Protein AF-A0A409V8U7-F1 (afdb_monomer_lite)

Secondary structure (DSSP, 8-state):
-PPP------GGGEEEEEEEEETTEEEEEEEEESS-EEEE---TTHHHHHHHHHHHHHHHHHHHHHHTT----TT------

Organism: Mytilus galloprovincialis (NCBI:txid29158)

Structure (mmCIF, N/CA/C/O backbone):
data_AF-A0A409V8U7-F1
#
_entry.id   AF-A0A409V8U7-F1
#
loop_
_atom_site.group_PDB
_atom_site.id
_atom_site.type_symbol
_atom_site.label_atom_id
_atom_site.label_alt_id
_atom_site.label_comp_id
_atom_site.label_asym_id
_atom_site.label_entity_id
_atom_site.label_seq_id
_atom_site.pdbx_PDB_ins_code
_atom_site.Cartn_x
_atom_site.Cartn_y
_atom_site.Cartn_z
_atom_site.occupancy
_atom_site.B_iso_or_equiv
_atom_site.auth_seq_id
_atom_site.auth_comp_id
_atom_site.auth_asym_id
_atom_site.auth_atom_id
_atom_site.pdbx_PDB_model_num
ATOM 1 N N . MET A 1 1 ? -5.356 -5.992 -30.368 1.00 55.62 1 MET A N 1
ATOM 2 C CA . MET A 1 1 ? -6.583 -6.059 -29.546 1.00 55.62 1 MET A CA 1
ATOM 3 C C . MET A 1 1 ? -6.194 -5.771 -28.106 1.00 55.62 1 MET A C 1
ATOM 5 O O . MET A 1 1 ? -5.547 -6.612 -27.500 1.00 55.62 1 MET A O 1
ATOM 9 N N . GLY A 1 2 ? -6.464 -4.564 -27.605 1.00 73.19 2 GLY A N 1
ATOM 10 C CA . GLY A 1 2 ? -6.121 -4.194 -26.230 1.00 73.19 2 GLY A CA 1
ATOM 11 C C . GLY A 1 2 ? -7.223 -4.645 -25.281 1.00 73.19 2 GLY A C 1
ATOM 12 O O . GLY A 1 2 ? -8.367 -4.238 -25.456 1.00 73.19 2 GLY A O 1
ATOM 13 N N . ARG A 1 3 ? -6.899 -5.510 -24.318 1.00 84.19 3 ARG A N 1
ATOM 14 C CA . ARG A 1 3 ? -7.769 -5.762 -23.164 1.00 84.19 3 ARG A CA 1
ATOM 15 C C . ARG A 1 3 ? -7.350 -4.791 -22.072 1.00 84.19 3 ARG A C 1
ATOM 17 O O . ARG A 1 3 ? -6.215 -4.851 -21.612 1.00 84.19 3 ARG A O 1
ATOM 24 N N . GLU A 1 4 ? -8.249 -3.894 -21.700 1.00 89.56 4 GLU A N 1
ATOM 25 C CA . GLU A 1 4 ? -8.076 -3.037 -20.534 1.00 89.56 4 GLU A CA 1
ATOM 26 C C . GLU A 1 4 ? -8.589 -3.775 -19.295 1.00 89.56 4 GLU A C 1
ATOM 28 O O . GLU A 1 4 ? -9.631 -4.432 -19.336 1.00 89.56 4 GLU A O 1
ATOM 33 N N . ALA A 1 5 ? -7.846 -3.676 -18.197 1.00 89.75 5 ALA A N 1
ATOM 34 C CA . ALA A 1 5 ? -8.270 -4.141 -16.888 1.00 89.75 5 ALA A CA 1
ATOM 35 C C . ALA A 1 5 ? -8.199 -2.963 -15.917 1.00 89.75 5 ALA A C 1
ATOM 37 O O . ALA A 1 5 ? -7.236 -2.197 -15.933 1.00 89.75 5 ALA A O 1
ATOM 38 N N . LYS A 1 6 ? -9.213 -2.832 -15.061 1.00 92.75 6 LYS A N 1
ATOM 39 C CA . LYS A 1 6 ? -9.286 -1.791 -14.036 1.00 92.75 6 LYS A CA 1
ATOM 40 C C . LYS A 1 6 ? -9.437 -2.439 -12.668 1.00 92.75 6 LYS A C 1
ATOM 42 O O . LYS A 1 6 ? -10.272 -3.321 -12.494 1.00 92.75 6 LYS A O 1
ATOM 47 N N . VAL A 1 7 ? -8.657 -1.961 -11.704 1.00 93.81 7 VAL A N 1
ATOM 48 C CA . VAL A 1 7 ? -8.722 -2.368 -10.299 1.00 93.81 7 VAL A CA 1
ATOM 49 C C . VAL A 1 7 ? -8.886 -1.125 -9.427 1.00 93.81 7 VAL A C 1
ATOM 51 O O . VAL A 1 7 ? -8.269 -0.094 -9.688 1.00 93.81 7 VAL A O 1
ATOM 54 N N . ILE A 1 8 ? -9.755 -1.203 -8.421 1.00 94.81 8 ILE A N 1
ATOM 55 C CA . ILE A 1 8 ? -9.978 -0.140 -7.437 1.00 94.81 8 ILE A CA 1
ATOM 56 C C . ILE A 1 8 ? -9.810 -0.778 -6.060 1.00 94.81 8 ILE A C 1
ATOM 58 O O . ILE A 1 8 ? -10.535 -1.709 -5.731 1.00 94.81 8 ILE A O 1
ATOM 62 N N . ILE A 1 9 ? -8.852 -0.285 -5.275 1.00 95.06 9 ILE A N 1
ATOM 63 C CA . ILE A 1 9 ? -8.548 -0.774 -3.924 1.00 95.06 9 ILE A CA 1
ATOM 64 C C . ILE A 1 9 ? -8.614 0.426 -2.985 1.00 95.06 9 ILE A C 1
ATOM 66 O O . ILE A 1 9 ? -7.990 1.454 -3.257 1.00 95.06 9 ILE A O 1
ATOM 70 N N . ARG A 1 10 ? -9.367 0.318 -1.885 1.00 94.50 10 ARG A N 1
ATOM 71 C CA . ARG A 1 10 ? -9.351 1.353 -0.845 1.00 94.50 10 ARG A CA 1
ATOM 72 C C . ARG A 1 10 ? -8.085 1.203 -0.011 1.00 94.50 10 ARG A C 1
ATOM 74 O O . ARG A 1 10 ? -7.708 0.094 0.352 1.00 94.50 10 ARG A O 1
ATOM 81 N N . TRP A 1 11 ? -7.477 2.323 0.367 1.00 95.12 11 TRP A N 1
ATOM 82 C CA . TRP A 1 11 ? -6.284 2.332 1.222 1.00 95.12 11 TRP A CA 1
ATOM 83 C C . TRP A 1 11 ? -6.504 1.639 2.573 1.00 95.12 11 TRP A C 1
ATOM 85 O O . TRP A 1 11 ? -5.590 1.001 3.081 1.00 95.12 11 TRP A O 1
ATOM 95 N N . THR A 1 12 ? -7.722 1.699 3.115 1.00 93.56 12 THR A N 1
ATOM 96 C CA . THR A 1 12 ? -8.125 1.010 4.354 1.00 93.56 12 THR A CA 1
ATOM 97 C C . THR A 1 12 ? -8.249 -0.509 4.214 1.00 93.56 12 THR A C 1
ATOM 99 O O . THR A 1 12 ? -8.264 -1.211 5.222 1.00 93.56 12 THR A O 1
ATOM 102 N N . ASP A 1 13 ? -8.35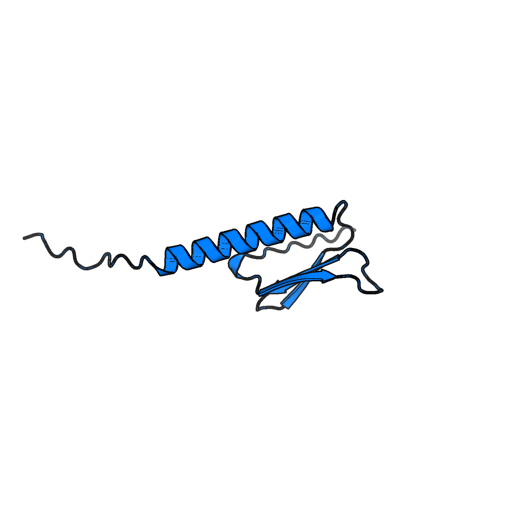9 -1.032 2.989 1.00 94.50 13 ASP A N 1
ATOM 103 C CA . ASP A 1 13 ? -8.476 -2.475 2.739 1.00 94.50 13 ASP A CA 1
ATOM 104 C C . ASP A 1 13 ? -7.107 -3.152 2.580 1.00 94.50 13 ASP A C 1
ATOM 106 O O . ASP A 1 13 ? -7.023 -4.384 2.561 1.00 94.50 13 ASP A O 1
ATOM 110 N N . ILE A 1 14 ? -6.037 -2.359 2.462 1.00 95.81 14 ILE A N 1
ATOM 111 C CA . ILE A 1 14 ? -4.668 -2.854 2.348 1.00 95.81 14 ILE A CA 1
ATOM 112 C C . ILE A 1 14 ? -4.214 -3.367 3.713 1.00 95.81 14 ILE A C 1
ATOM 114 O O . ILE A 1 14 ? -4.149 -2.626 4.690 1.00 95.81 14 ILE A O 1
ATOM 118 N N . THR A 1 15 ? -3.868 -4.648 3.770 1.00 95.25 15 THR A N 1
ATOM 119 C CA . THR A 1 15 ? -3.373 -5.310 4.982 1.00 95.25 15 THR A CA 1
ATOM 120 C C . THR A 1 15 ? -1.852 -5.411 5.000 1.00 95.25 15 THR A C 1
ATOM 122 O O . THR A 1 15 ? -1.260 -5.479 6.077 1.00 95.25 15 THR A O 1
ATOM 125 N N . LYS A 1 16 ? -1.207 -5.412 3.826 1.00 95.56 16 LYS A N 1
ATOM 126 C CA . LYS A 1 16 ? 0.253 -5.466 3.697 1.00 95.56 16 LYS A CA 1
ATOM 127 C C . LYS A 1 16 ? 0.722 -4.820 2.393 1.00 95.56 16 LYS A C 1
ATOM 129 O O . LYS A 1 16 ? 0.119 -5.035 1.341 1.00 95.56 16 LYS A O 1
ATOM 134 N N . LEU A 1 17 ? 1.823 -4.077 2.471 1.00 95.81 17 LEU A N 1
ATOM 135 C CA . LEU A 1 17 ? 2.586 -3.586 1.324 1.00 95.81 17 LEU A CA 1
ATOM 136 C C . LEU A 1 17 ? 3.992 -4.174 1.392 1.00 95.81 17 LEU A C 1
ATOM 138 O O . LEU A 1 17 ? 4.649 -4.083 2.426 1.00 95.81 17 LEU A O 1
ATOM 142 N N . GLU A 1 18 ? 4.455 -4.772 0.297 1.00 94.00 18 GLU A N 1
ATOM 143 C CA . GLU A 1 18 ? 5.813 -5.314 0.196 1.00 94.00 18 GLU A CA 1
ATOM 144 C C . GLU A 1 18 ? 6.468 -4.916 -1.124 1.00 94.00 18 GLU A C 1
ATOM 146 O O . GLU A 1 18 ? 5.812 -4.852 -2.166 1.00 94.00 18 GLU A O 1
ATOM 151 N N . VAL A 1 19 ? 7.783 -4.702 -1.093 1.00 88.94 19 VAL A N 1
ATOM 152 C CA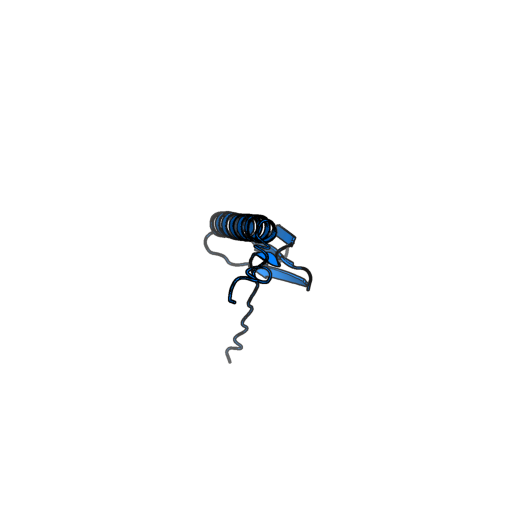 . VAL A 1 19 ? 8.588 -4.655 -2.315 1.00 88.94 19 VAL A CA 1
ATOM 153 C C . VAL A 1 19 ? 8.845 -6.098 -2.739 1.00 88.94 19 VAL A C 1
ATOM 155 O O . VAL A 1 19 ? 9.549 -6.848 -2.064 1.00 88.94 19 VAL A O 1
ATOM 158 N N . GLY A 1 20 ? 8.218 -6.508 -3.834 1.00 80.31 20 GLY A N 1
ATOM 159 C CA . GLY A 1 20 ? 8.385 -7.823 -4.422 1.00 80.31 20 GLY A CA 1
ATOM 160 C C . GLY A 1 20 ? 9.646 -7.871 -5.277 1.00 80.31 20 GLY A C 1
ATOM 161 O O . GLY A 1 20 ? 9.774 -7.137 -6.256 1.00 80.31 20 GLY A O 1
ATOM 162 N N . ASN A 1 21 ? 10.551 -8.785 -4.938 1.00 71.25 21 ASN A N 1
ATOM 163 C CA . ASN A 1 21 ? 11.720 -9.111 -5.752 1.00 71.25 21 ASN A CA 1
ATOM 164 C C . ASN A 1 21 ? 11.679 -10.585 -6.178 1.00 71.25 21 ASN A C 1
ATOM 166 O O . ASN A 1 21 ? 12.605 -11.359 -5.933 1.00 71.25 21 ASN A O 1
ATOM 170 N N . ASN A 1 22 ? 10.547 -11.006 -6.744 1.00 70.62 22 ASN A N 1
ATOM 171 C CA . ASN A 1 22 ? 10.392 -12.372 -7.233 1.00 70.62 22 ASN A CA 1
ATOM 172 C C . ASN A 1 22 ? 11.064 -12.512 -8.602 1.00 70.62 22 ASN A C 1
ATOM 174 O O . ASN A 1 22 ? 11.031 -11.590 -9.409 1.00 70.62 22 ASN A O 1
ATOM 178 N N . MET A 1 23 ? 11.592 -13.703 -8.897 1.00 71.62 23 MET A N 1
ATOM 179 C CA . MET A 1 23 ? 12.314 -14.004 -10.146 1.00 71.62 23 MET A CA 1
ATOM 180 C C . MET A 1 23 ? 11.535 -13.634 -11.424 1.00 71.62 23 MET A C 1
ATOM 182 O O . MET A 1 23 ? 12.141 -13.315 -12.440 1.00 71.62 23 MET A O 1
ATOM 186 N N . LEU A 1 24 ? 10.198 -13.665 -11.373 1.00 71.94 24 LEU A N 1
ATOM 187 C CA . LEU A 1 24 ? 9.320 -13.311 -12.494 1.00 71.94 24 LEU A CA 1
ATOM 188 C C . LEU A 1 24 ? 9.029 -11.804 -12.602 1.00 71.94 24 LEU A C 1
ATOM 190 O O . LEU A 1 24 ? 8.733 -11.326 -13.693 1.00 71.94 24 LEU A O 1
ATOM 194 N N . PHE A 1 25 ? 9.103 -11.061 -11.492 1.00 72.75 25 PHE A N 1
ATOM 195 C CA . PHE A 1 25 ? 8.722 -9.647 -11.409 1.00 72.75 25 PHE A CA 1
ATOM 196 C C . PHE A 1 25 ? 9.721 -8.876 -10.532 1.00 72.75 25 PHE A C 1
ATOM 198 O O . PHE A 1 25 ? 9.437 -8.623 -9.353 1.00 72.75 25 PHE A O 1
ATOM 205 N N . PRO A 1 26 ? 10.895 -8.518 -11.083 1.00 73.69 26 PRO A N 1
ATOM 206 C CA . PRO A 1 26 ? 11.835 -7.651 -10.387 1.00 73.69 26 PRO A CA 1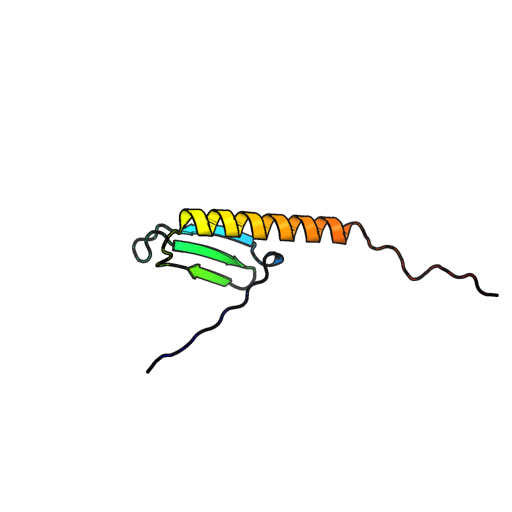
ATOM 207 C C . PRO A 1 26 ? 11.199 -6.272 -10.161 1.00 73.69 26 PRO A C 1
ATOM 209 O O . PRO A 1 26 ? 10.408 -5.805 -10.984 1.00 73.69 26 PRO A O 1
ATOM 212 N N . ASP A 1 27 ? 11.532 -5.639 -9.037 1.00 82.06 27 ASP A N 1
ATOM 213 C CA . ASP A 1 27 ? 11.064 -4.297 -8.663 1.00 82.06 27 ASP A CA 1
ATOM 214 C C . ASP A 1 27 ? 9.535 -4.122 -8.707 1.00 82.06 27 ASP A C 1
ATOM 216 O O . ASP A 1 27 ? 9.004 -3.118 -9.197 1.00 82.06 27 ASP A O 1
ATOM 220 N N . SER A 1 28 ? 8.810 -5.112 -8.185 1.00 91.06 28 SER A N 1
ATOM 221 C CA . SER A 1 28 ? 7.353 -5.058 -8.065 1.00 91.06 28 SER A CA 1
ATOM 222 C C . SER A 1 28 ? 6.905 -4.533 -6.703 1.00 91.06 28 SER A C 1
ATOM 224 O O . SER A 1 28 ? 7.629 -4.595 -5.712 1.00 91.06 28 SER A O 1
ATOM 226 N N . VAL A 1 29 ? 5.681 -4.019 -6.636 1.00 93.81 29 VAL A N 1
ATOM 227 C CA . VAL A 1 29 ? 4.984 -3.736 -5.380 1.00 93.81 29 VAL A CA 1
ATOM 228 C C . VAL A 1 29 ? 3.862 -4.750 -5.228 1.00 93.81 29 VAL A C 1
ATOM 230 O O . VAL A 1 29 ? 2.970 -4.833 -6.076 1.00 93.81 29 VAL A O 1
ATOM 233 N N . LYS A 1 30 ? 3.917 -5.528 -4.147 1.00 94.25 30 LYS A N 1
ATOM 234 C CA . LYS A 1 30 ? 2.863 -6.456 -3.751 1.00 94.25 30 LYS A CA 1
ATOM 235 C C . LYS A 1 30 ? 1.919 -5.750 -2.782 1.00 94.25 30 LYS A C 1
ATOM 237 O O . LYS A 1 30 ? 2.340 -5.278 -1.726 1.00 94.25 30 LYS A O 1
ATOM 242 N N . VAL A 1 31 ? 0.643 -5.712 -3.146 1.00 95.75 31 VAL A N 1
ATOM 243 C CA . VAL A 1 31 ? -0.451 -5.183 -2.332 1.00 95.75 31 VAL A CA 1
ATOM 244 C C . VAL A 1 31 ? -1.318 -6.353 -1.893 1.00 95.75 31 VAL A C 1
ATOM 246 O O . VAL A 1 31 ? -1.984 -6.978 -2.718 1.00 95.75 31 VAL A O 1
ATOM 249 N N . THR A 1 32 ? -1.325 -6.648 -0.598 1.00 96.75 32 THR A N 1
ATOM 250 C CA . THR A 1 32 ? -2.237 -7.637 -0.018 1.00 96.75 32 THR A CA 1
ATOM 251 C C . THR A 1 32 ? -3.447 -6.915 0.556 1.00 96.75 32 THR A C 1
ATOM 253 O O . THR A 1 32 ? -3.321 -5.937 1.294 1.00 96.75 32 THR A O 1
ATOM 256 N N . THR A 1 33 ? -4.625 -7.413 0.206 1.00 96.44 33 THR A N 1
ATOM 257 C CA . THR A 1 33 ? -5.920 -6.989 0.740 1.00 96.44 33 THR A CA 1
ATOM 258 C C . THR A 1 33 ? -6.586 -8.172 1.440 1.00 96.44 33 THR A C 1
ATOM 260 O O . THR A 1 33 ? -6.062 -9.287 1.435 1.00 96.44 33 THR A O 1
ATOM 263 N N . ARG A 1 34 ? -7.767 -7.962 2.025 1.00 92.62 34 ARG A N 1
ATOM 264 C CA . ARG A 1 34 ? -8.574 -9.060 2.589 1.00 92.62 34 ARG A CA 1
ATOM 265 C C . ARG A 1 34 ? -9.108 -10.031 1.529 1.00 92.62 34 ARG A C 1
ATOM 267 O O . ARG A 1 34 ? -9.407 -11.171 1.861 1.00 92.62 34 ARG A O 1
ATOM 274 N N . GLU A 1 35 ? -9.235 -9.578 0.283 1.00 93.62 35 GLU A N 1
ATOM 275 C CA . GLU A 1 35 ? -9.860 -10.332 -0.813 1.00 93.62 35 GLU A CA 1
ATOM 276 C C . GLU A 1 35 ? -8.837 -10.999 -1.742 1.00 93.62 35 GLU A C 1
ATOM 278 O O . GLU A 1 35 ? -9.192 -11.859 -2.544 1.00 93.62 35 GLU A O 1
ATOM 283 N N . GLY A 1 36 ? -7.558 -10.630 -1.633 1.00 95.00 36 GLY A N 1
ATOM 284 C CA . GLY A 1 36 ? -6.502 -11.196 -2.461 1.00 95.00 36 GLY A CA 1
ATOM 285 C C . GLY A 1 36 ? -5.253 -10.329 -2.550 1.00 95.00 36 GLY A C 1
ATOM 286 O O . GLY A 1 36 ? -5.087 -9.345 -1.822 1.00 95.00 36 GLY A O 1
ATOM 287 N N . GLU A 1 37 ? -4.371 -10.713 -3.468 1.00 94.81 37 GLU A N 1
ATOM 288 C CA . GLU A 1 37 ? -3.062 -10.098 -3.677 1.00 94.81 37 GLU A CA 1
ATOM 289 C C . GLU A 1 37 ? -2.949 -9.521 -5.089 1.00 94.81 37 GLU A C 1
ATOM 291 O O . GLU A 1 37 ? -3.340 -10.154 -6.070 1.00 94.81 37 GLU A O 1
ATOM 296 N N . PHE A 1 38 ? -2.369 -8.329 -5.188 1.00 93.88 38 PHE A N 1
ATOM 297 C CA . PHE A 1 38 ? -2.130 -7.630 -6.443 1.00 93.88 38 PHE A CA 1
ATOM 298 C C . PHE A 1 38 ? -0.645 -7.321 -6.582 1.00 93.88 38 PHE A C 1
ATOM 300 O O . PHE A 1 38 ? 0.002 -6.886 -5.629 1.00 93.88 38 PHE A O 1
ATOM 307 N N . TYR A 1 39 ? -0.113 -7.520 -7.784 1.00 92.69 39 TYR A N 1
ATOM 308 C CA . TYR A 1 39 ? 1.290 -7.286 -8.098 1.00 92.69 39 TYR A CA 1
ATOM 309 C C . TYR A 1 3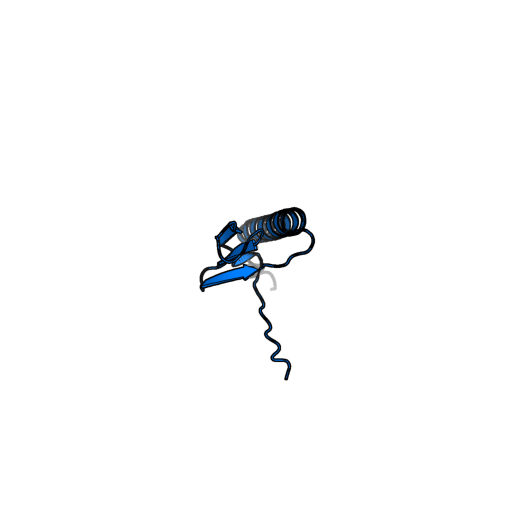9 ? 1.390 -6.196 -9.157 1.00 92.69 39 TYR A C 1
ATOM 311 O O . TYR A 1 39 ? 0.916 -6.366 -10.280 1.00 92.69 39 TYR A O 1
ATOM 319 N N . PHE A 1 40 ? 2.018 -5.080 -8.797 1.00 92.50 40 PHE A N 1
ATOM 320 C CA . PHE A 1 40 ? 2.292 -3.975 -9.706 1.00 92.50 40 PHE A CA 1
ATOM 321 C C . PHE A 1 40 ? 3.778 -3.986 -10.064 1.00 92.50 40 PHE A C 1
ATOM 323 O O . PHE A 1 40 ? 4.625 -3.690 -9.227 1.00 92.50 40 PHE A O 1
ATOM 330 N N . SER A 1 41 ? 4.101 -4.351 -11.302 1.00 90.31 41 SER A N 1
ATOM 331 C CA . SER A 1 41 ? 5.466 -4.374 -11.846 1.00 90.31 41 SER A CA 1
ATOM 332 C C . SER A 1 41 ? 5.651 -3.311 -12.933 1.00 90.31 41 SER A C 1
ATOM 334 O O . SER A 1 41 ? 4.693 -2.643 -13.316 1.00 90.31 41 SER A O 1
ATOM 336 N N . MET A 1 42 ? 6.871 -3.179 -13.468 1.00 89.44 42 MET A N 1
ATOM 337 C CA . MET A 1 42 ? 7.211 -2.203 -14.523 1.00 89.44 42 MET A CA 1
ATOM 338 C C . MET A 1 42 ? 6.929 -0.741 -14.132 1.00 89.44 42 MET A C 1
ATOM 340 O O . MET A 1 42 ? 6.725 0.123 -14.984 1.00 89.44 42 MET A O 1
ATOM 344 N N . LEU A 1 43 ? 6.932 -0.448 -12.831 1.00 89.25 43 LEU A N 1
ATOM 345 C CA . LEU A 1 43 ? 6.869 0.918 -12.331 1.00 89.25 43 LEU A CA 1
ATOM 346 C C . LEU A 1 43 ? 8.189 1.620 -12.657 1.00 89.25 43 LEU A C 1
ATOM 348 O O . LEU A 1 43 ? 9.256 1.113 -12.327 1.00 89.25 43 LEU A O 1
ATOM 352 N N . LEU A 1 44 ? 8.125 2.819 -13.241 1.00 89.38 44 LEU A N 1
ATOM 353 C CA . LEU A 1 44 ? 9.327 3.601 -13.564 1.00 89.38 44 LEU A CA 1
ATOM 354 C C . LEU A 1 44 ? 10.189 3.901 -12.323 1.00 89.38 44 LEU A C 1
ATOM 356 O O . LEU A 1 44 ? 11.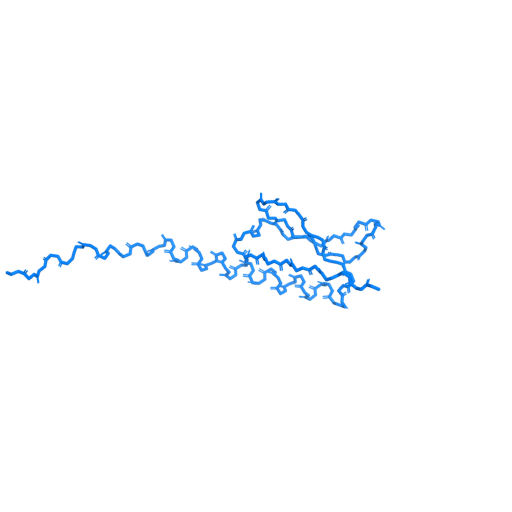401 4.049 -12.440 1.00 89.38 44 LEU A O 1
ATOM 360 N N . ARG A 1 45 ? 9.557 4.034 -11.147 1.00 89.62 45 ARG A N 1
ATOM 361 C CA . ARG A 1 45 ? 10.202 4.326 -9.855 1.00 89.62 45 ARG A CA 1
ATOM 362 C C . ARG A 1 45 ? 9.510 3.572 -8.715 1.00 89.62 45 ARG A C 1
ATOM 364 O O . ARG A 1 45 ? 8.859 4.181 -7.868 1.00 89.62 45 ARG A O 1
ATOM 371 N N . SER A 1 46 ? 9.646 2.245 -8.702 1.00 89.94 46 SER A N 1
ATOM 372 C CA . SER A 1 46 ? 8.987 1.347 -7.735 1.00 89.94 46 SER A CA 1
ATOM 373 C C . SER A 1 46 ? 9.179 1.776 -6.274 1.00 89.94 46 SER A C 1
ATOM 375 O O . SER A 1 46 ? 8.202 1.866 -5.539 1.00 89.94 46 SER A O 1
ATOM 377 N N . SER A 1 47 ? 10.399 2.139 -5.869 1.00 90.12 47 SER A N 1
ATOM 378 C CA . SER A 1 47 ? 10.710 2.571 -4.498 1.00 90.12 47 SER A CA 1
ATOM 379 C C . SER A 1 47 ? 9.988 3.853 -4.072 1.00 90.12 47 SER A C 1
ATOM 381 O O . SER A 1 47 ? 9.556 3.970 -2.928 1.00 90.12 47 SER A O 1
ATOM 383 N N . GLU A 1 48 ? 9.859 4.834 -4.970 1.00 93.12 48 GLU A N 1
ATOM 384 C CA . GLU A 1 48 ? 9.134 6.077 -4.677 1.00 93.12 48 GLU A CA 1
ATOM 385 C C . GLU A 1 48 ? 7.628 5.813 -4.629 1.00 93.12 48 GLU A C 1
ATOM 387 O O . GLU A 1 48 ? 6.957 6.231 -3.686 1.00 93.12 48 GLU A O 1
ATOM 392 N N . SER A 1 49 ? 7.111 5.057 -5.604 1.00 94.00 49 SER A N 1
ATOM 393 C CA . SER A 1 49 ? 5.710 4.638 -5.627 1.00 94.00 49 SER A CA 1
ATOM 394 C C . SER A 1 49 ? 5.337 3.867 -4.363 1.00 94.00 49 SER A C 1
ATOM 396 O O . SER A 1 49 ? 4.319 4.173 -3.753 1.00 94.00 49 SER A O 1
ATOM 398 N N . PHE A 1 50 ? 6.185 2.939 -3.917 1.00 94.69 50 PHE A N 1
ATOM 399 C CA . PHE A 1 50 ? 5.993 2.183 -2.683 1.00 94.69 50 PHE A CA 1
ATOM 400 C C . PHE A 1 50 ? 5.864 3.102 -1.464 1.00 94.69 50 PHE A C 1
ATOM 402 O O . PHE A 1 50 ? 4.877 3.023 -0.738 1.00 94.69 50 PHE A O 1
ATOM 409 N N . ARG A 1 51 ? 6.802 4.041 -1.283 1.00 95.69 51 ARG A N 1
ATOM 410 C CA . ARG A 1 51 ? 6.764 4.996 -0.160 1.00 95.69 51 ARG A CA 1
ATOM 411 C C . ARG A 1 51 ? 5.501 5.856 -0.170 1.00 95.69 51 ARG A C 1
ATOM 413 O O . ARG A 1 51 ? 4.950 6.147 0.888 1.00 95.69 51 ARG A O 1
ATOM 420 N N . LEU A 1 52 ? 5.037 6.269 -1.350 1.00 96.62 52 LEU A N 1
ATOM 421 C CA . LEU A 1 52 ? 3.781 7.010 -1.483 1.00 96.62 52 LEU A CA 1
ATOM 422 C C . LEU A 1 52 ? 2.575 6.138 -1.111 1.00 96.62 52 LEU A C 1
ATOM 424 O O . LEU A 1 52 ? 1.704 6.590 -0.371 1.00 96.62 52 LEU A O 1
ATOM 428 N N . MET A 1 53 ? 2.542 4.882 -1.565 1.00 96.38 53 MET A N 1
ATOM 429 C CA . MET A 1 53 ? 1.501 3.921 -1.188 1.00 96.38 53 MET A CA 1
ATOM 430 C C . MET A 1 53 ? 1.456 3.699 0.329 1.00 96.38 53 MET A C 1
ATOM 432 O O . MET A 1 53 ? 0.374 3.705 0.913 1.00 96.38 53 MET A O 1
ATOM 436 N N . GLU A 1 54 ? 2.613 3.575 0.985 1.00 96.06 54 GLU A N 1
ATOM 437 C CA . GLU A 1 54 ? 2.694 3.463 2.446 1.00 96.06 54 GLU A CA 1
ATOM 438 C C . GLU A 1 54 ? 2.134 4.698 3.152 1.00 96.06 54 GLU A C 1
ATOM 440 O O . GLU A 1 54 ? 1.389 4.575 4.123 1.00 96.06 54 GLU A O 1
ATOM 445 N N . GLN A 1 55 ? 2.464 5.901 2.677 1.00 97.44 55 GLN A N 1
ATOM 446 C CA . GLN A 1 55 ? 1.937 7.137 3.258 1.00 97.44 55 GLN A CA 1
ATOM 447 C C . GLN A 1 55 ? 0.414 7.206 3.146 1.00 97.44 55 GLN A C 1
ATOM 449 O O . GLN A 1 55 ? -0.254 7.543 4.123 1.00 97.44 55 GLN A O 1
ATOM 454 N N . LEU A 1 56 ? -0.135 6.837 1.988 1.00 97.44 56 LEU A N 1
ATOM 455 C CA . LEU A 1 56 ? -1.575 6.841 1.749 1.00 97.44 56 LEU A CA 1
ATOM 456 C C . LEU A 1 56 ? -2.299 5.796 2.605 1.00 97.44 56 LEU A C 1
ATOM 458 O O . LEU A 1 56 ? -3.304 6.123 3.238 1.00 97.44 56 LEU A O 1
ATOM 462 N N . ALA A 1 57 ? -1.758 4.578 2.705 1.00 94.94 57 ALA A N 1
ATOM 463 C CA . ALA A 1 57 ? -2.275 3.548 3.605 1.00 94.94 57 ALA A CA 1
ATOM 464 C C . ALA A 1 57 ? -2.249 4.018 5.071 1.00 94.94 57 ALA A C 1
ATOM 466 O O . ALA A 1 57 ? -3.259 3.947 5.770 1.00 94.94 57 ALA A O 1
ATOM 467 N N . ASN A 1 58 ? -1.131 4.592 5.524 1.00 93.44 58 ASN A N 1
ATOM 468 C CA . ASN A 1 58 ? -0.990 5.108 6.887 1.00 93.44 58 ASN A CA 1
ATOM 469 C C . ASN A 1 58 ? -1.953 6.264 7.189 1.00 93.44 58 ASN A C 1
ATOM 471 O O . ASN A 1 58 ? -2.514 6.331 8.282 1.00 93.44 58 ASN A O 1
ATOM 475 N N . MET A 1 59 ? -2.155 7.182 6.241 1.00 94.56 59 MET A N 1
ATOM 476 C CA . MET A 1 59 ? -3.134 8.263 6.376 1.00 94.56 59 MET A CA 1
ATOM 477 C C . MET A 1 59 ? -4.557 7.722 6.502 1.00 94.56 59 MET A C 1
ATOM 479 O O . MET A 1 59 ? -5.290 8.160 7.384 1.00 94.56 59 MET A O 1
ATOM 483 N N . ALA A 1 60 ? -4.928 6.755 5.664 1.00 91.44 60 ALA A N 1
ATOM 484 C CA . ALA A 1 60 ? -6.251 6.145 5.692 1.00 91.44 60 ALA A CA 1
ATOM 485 C C . ALA A 1 60 ? -6.510 5.396 7.009 1.00 91.44 60 ALA A C 1
ATOM 487 O O . ALA A 1 60 ? -7.579 5.533 7.596 1.00 91.44 60 ALA A O 1
ATOM 488 N N . MET A 1 61 ? -5.511 4.676 7.529 1.00 90.00 61 MET A N 1
ATOM 489 C CA . MET A 1 61 ? -5.608 4.020 8.838 1.00 90.00 61 MET A CA 1
ATOM 490 C C . MET A 1 61 ? -5.757 5.031 9.977 1.00 90.00 61 MET A C 1
ATOM 492 O O . MET A 1 61 ? -6.585 4.833 10.863 1.00 90.00 61 MET A O 1
ATOM 496 N N . LYS A 1 62 ? -5.006 6.141 9.944 1.00 90.81 62 LYS A N 1
ATOM 497 C CA . LYS A 1 62 ? -5.168 7.228 10.921 1.00 90.81 62 LYS A CA 1
ATOM 498 C C . LYS A 1 62 ? -6.566 7.836 10.860 1.00 90.81 62 LYS A C 1
ATOM 500 O O . LYS A 1 62 ? -7.161 8.050 11.905 1.00 90.81 62 LYS A O 1
ATOM 505 N N . GLN A 1 63 ? -7.093 8.093 9.664 1.00 88.38 63 GLN A N 1
ATOM 506 C CA . GLN A 1 63 ? -8.460 8.595 9.496 1.00 88.38 63 GLN A CA 1
ATOM 507 C C . GLN A 1 63 ? -9.489 7.620 10.072 1.00 88.38 63 GLN A C 1
ATOM 509 O O . GLN A 1 63 ? -10.325 8.037 10.863 1.00 88.38 63 GLN A O 1
ATOM 514 N N . LEU A 1 64 ? -9.358 6.325 9.779 1.00 86.50 64 LEU A N 1
ATOM 515 C CA . LEU A 1 64 ? -10.243 5.286 10.309 1.00 86.50 64 LEU A CA 1
ATOM 516 C C . LEU A 1 64 ? -10.191 5.192 11.845 1.00 86.50 64 LEU A C 1
ATOM 518 O O . LEU A 1 64 ? -11.219 5.013 12.492 1.00 86.50 64 LEU A O 1
ATOM 522 N N . MET A 1 65 ? -9.007 5.356 12.445 1.00 85.94 65 MET A N 1
ATOM 523 C CA . MET A 1 65 ? -8.851 5.418 13.905 1.00 85.94 65 MET A CA 1
ATOM 524 C C . MET A 1 65 ? -9.477 6.677 14.517 1.00 85.94 65 MET A C 1
ATOM 526 O O . MET A 1 65 ? -10.038 6.606 15.606 1.00 85.94 65 MET A O 1
ATOM 530 N N . LEU A 1 66 ? -9.374 7.822 13.837 1.00 81.31 66 LEU A N 1
ATOM 531 C CA . LEU A 1 66 ? -9.952 9.087 14.294 1.00 81.31 66 LEU A CA 1
ATOM 532 C C . LEU A 1 66 ? -11.484 9.086 14.177 1.00 81.31 66 LEU A C 1
ATOM 534 O O . LEU A 1 66 ? -12.155 9.557 15.090 1.00 81.31 66 LEU A O 1
ATOM 538 N N . GLU A 1 67 ? -12.040 8.517 13.104 1.00 66.44 67 GLU A N 1
ATOM 539 C CA . GLU A 1 67 ? -13.492 8.351 12.934 1.00 66.44 67 GLU A CA 1
ATOM 540 C C . GLU A 1 67 ? -14.087 7.348 13.933 1.00 66.44 67 GLU A C 1
ATOM 542 O O . GLU A 1 67 ? -15.182 7.575 14.440 1.00 66.44 67 GLU A O 1
ATOM 547 N N . GLY A 1 68 ? -13.355 6.292 14.308 1.00 57.91 68 GLY A N 1
ATOM 548 C CA . GLY A 1 68 ? -13.780 5.355 15.359 1.00 57.91 68 GLY A CA 1
ATOM 549 C C . GLY A 1 68 ? -13.855 5.957 16.773 1.00 57.91 68 GLY A C 1
ATOM 550 O O . GLY A 1 68 ? -14.403 5.324 17.671 1.00 57.91 68 GLY A O 1
ATOM 551 N N . GLY A 1 69 ? -13.318 7.165 16.986 1.00 50.78 69 GLY A N 1
ATOM 552 C CA . GLY A 1 69 ? -13.443 7.931 18.232 1.00 50.78 69 GLY A CA 1
ATOM 553 C C . GLY A 1 69 ? -14.631 8.899 18.261 1.00 50.78 69 GLY A C 1
ATOM 554 O O . GLY A 1 69 ? -14.787 9.624 19.242 1.00 50.78 69 GLY A O 1
ATOM 555 N N . PHE A 1 70 ? -15.444 8.937 17.202 1.00 54.78 70 PHE A N 1
ATOM 556 C CA . PHE A 1 70 ? -16.542 9.887 17.051 1.00 54.78 70 PHE A CA 1
ATOM 557 C C . PHE A 1 70 ? -17.836 9.192 16.603 1.00 54.78 70 PHE A C 1
ATOM 559 O O . PHE A 1 70 ? -18.423 9.516 15.574 1.00 54.78 70 PHE A O 1
ATOM 566 N N . GLU A 1 71 ? -18.339 8.280 17.436 1.00 56.97 71 GLU A N 1
ATOM 567 C CA . GLU A 1 71 ? -19.790 8.162 17.601 1.00 56.97 71 GLU A CA 1
ATOM 568 C C . GLU A 1 71 ? -20.241 9.321 18.505 1.00 56.97 71 GLU A C 1
ATOM 570 O O . GLU A 1 71 ? -20.547 9.137 19.681 1.00 56.97 71 GLU A O 1
ATOM 575 N N . GLU A 1 72 ? -20.231 10.557 17.987 1.00 49.97 72 GLU A N 1
ATOM 576 C CA . GLU A 1 72 ? -21.100 11.579 18.576 1.00 49.97 72 GLU A CA 1
ATOM 577 C C . GLU A 1 72 ? -22.527 11.066 18.382 1.00 49.97 72 GLU A C 1
ATOM 579 O O . GLU A 1 72 ? -23.052 11.049 17.265 1.00 49.97 72 GLU A O 1
ATOM 584 N N . ASP A 1 73 ? -23.115 10.576 19.469 1.00 55.06 73 ASP A N 1
ATOM 585 C CA . ASP A 1 73 ? -24.510 10.185 19.562 1.00 55.06 73 ASP A CA 1
ATOM 586 C C . ASP A 1 73 ? -25.390 11.342 19.064 1.00 55.06 73 ASP A C 1
ATOM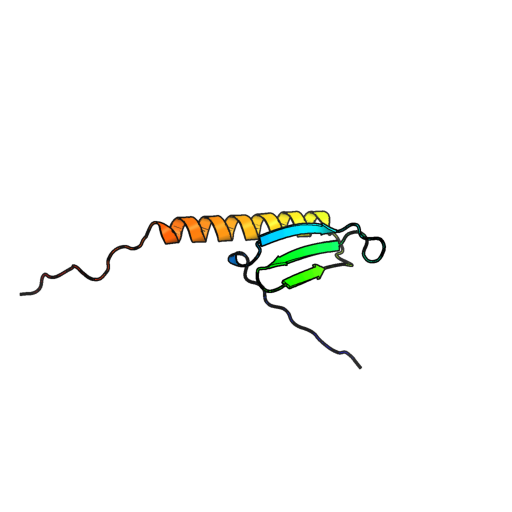 588 O O . ASP A 1 73 ? -25.658 12.316 19.768 1.00 55.06 73 ASP A O 1
ATOM 592 N N . LYS A 1 74 ? -25.835 11.251 17.807 1.00 57.53 74 LYS A N 1
ATOM 593 C CA . LYS A 1 74 ? -26.770 12.214 17.212 1.00 57.53 74 LYS A CA 1
ATOM 594 C C . LYS A 1 74 ? -28.219 11.966 17.635 1.00 57.53 74 LYS A C 1
ATOM 596 O O . LYS A 1 74 ? -29.115 12.548 17.026 1.00 57.53 74 LYS A O 1
ATOM 601 N N . THR A 1 75 ? -28.487 11.126 18.639 1.00 57.12 75 THR A N 1
ATOM 602 C CA . THR A 1 75 ? -29.865 10.746 18.988 1.00 57.12 75 THR A CA 1
ATOM 603 C C . THR A 1 75 ? -30.372 11.212 20.344 1.00 57.12 75 THR A C 1
ATOM 605 O O . THR A 1 75 ? -31.547 10.990 20.623 1.00 57.12 75 THR A O 1
ATOM 608 N N . ILE A 1 76 ? -29.608 11.964 21.144 1.00 55.91 76 ILE A N 1
ATOM 609 C CA . ILE A 1 76 ? -30.144 12.514 22.404 1.00 55.91 76 ILE A CA 1
ATOM 610 C C . ILE A 1 76 ? -29.962 14.033 22.488 1.00 55.91 76 ILE A C 1
ATOM 612 O O . ILE A 1 76 ? -29.319 14.578 23.377 1.00 55.91 76 ILE A O 1
ATOM 616 N N . ALA A 1 77 ? -30.611 14.738 21.562 1.00 51.41 77 ALA A N 1
ATOM 617 C CA . ALA A 1 77 ? -31.129 16.077 21.827 1.00 51.41 77 ALA A CA 1
ATOM 618 C C . ALA A 1 77 ? -32.662 16.010 21.876 1.00 51.41 77 ALA A C 1
ATOM 620 O O . ALA A 1 77 ? -33.362 16.615 21.067 1.00 51.41 77 ALA A O 1
ATOM 621 N N . ASP A 1 78 ? -33.183 15.262 22.851 1.00 61.47 78 ASP A N 1
ATOM 622 C CA . ASP A 1 78 ? -34.538 15.471 23.358 1.00 61.47 78 ASP A CA 1
ATOM 623 C C . ASP A 1 78 ? -34.570 16.828 24.065 1.00 61.47 78 ASP A C 1
ATOM 625 O O . ASP A 1 78 ? -34.247 16.917 25.244 1.00 61.47 78 ASP A O 1
ATOM 629 N N . ARG A 1 79 ? -34.866 17.908 23.331 1.00 54.03 79 ARG A N 1
ATOM 630 C CA . ARG A 1 79 ? -35.324 19.190 23.897 1.00 54.03 79 ARG A CA 1
ATOM 631 C C . ARG A 1 79 ? -36.087 20.027 22.869 1.00 54.03 79 ARG A C 1
ATOM 633 O O . ARG A 1 79 ? -35.623 21.087 22.468 1.00 54.03 79 ARG A O 1
ATOM 640 N N . THR A 1 80 ? -37.304 19.609 22.542 1.00 47.00 80 THR A N 1
ATOM 641 C CA . THR A 1 80 ? -38.413 20.515 22.176 1.00 47.00 80 THR A CA 1
ATOM 642 C C . THR A 1 80 ? -39.714 19.776 22.499 1.00 47.00 80 THR A C 1
ATOM 644 O O . THR A 1 80 ? -40.059 18.843 21.787 1.00 47.00 80 THR A O 1
ATOM 647 N N . LYS A 1 81 ? -40.233 19.927 23.722 1.00 42.34 81 LYS A N 1
ATOM 648 C CA . LYS A 1 81 ? -41.246 20.915 24.146 1.00 42.34 81 LYS A CA 1
ATOM 649 C C . LYS A 1 81 ? -42.658 20.549 23.695 1.00 42.34 81 LYS A C 1
ATOM 651 O O . LYS A 1 81 ? -42.869 20.455 22.472 1.00 42.34 81 LYS A O 1
#

Foldseek 3Di:
DDDDDDDDDQLQQFPDWDQDCDPVAHRWIWTQGPVGIDIGGPDPCSPVVSVVSVVRSVVVVVVVVVVVVDPPPPPPPPDDD

Radius of gyration: 19.33 Å; chains: 1; bounding box: 54×35×54 Å

Sequence (81 aa):
MGREAKVIIRWTDITKLEVGNNMLFPDSVKVTTREGEFYFSMLLRSSESFRLMEQLANMAMKQLMLEGGFEEDKTIADRTK

InterPro domains:
  IPR004182 GRAM domain [PF02893] (3-60)
  IPR011993 PH-like domain superfamily [G3DSA:2.30.29.30] (1-59)

pLDDT: mean 83.15, std 15.76, range [42.34, 97.44]